Protein AF-A0A6U5M584-F1 (afdb_monomer)

Radius of gyration: 20.9 Å; Cα contacts (8 Å, |Δi|>4): 178; chains: 1; bounding box: 48×38×64 Å

Structure (mmCIF, N/CA/C/O backbone):
data_AF-A0A6U5M584-F1
#
_entry.id   AF-A0A6U5M584-F1
#
loop_
_atom_site.group_PDB
_atom_site.id
_atom_site.type_symbol
_atom_site.label_atom_id
_atom_site.label_alt_id
_atom_site.label_comp_id
_atom_site.label_asym_id
_atom_site.label_entity_id
_atom_site.label_seq_id
_atom_site.pdbx_PDB_ins_code
_atom_site.Cartn_x
_atom_site.Cartn_y
_atom_site.Cartn_z
_atom_site.occupancy
_atom_site.B_iso_or_equiv
_atom_site.auth_seq_id
_atom_site.auth_comp_id
_atom_site.auth_asym_id
_atom_site.auth_atom_id
_atom_site.pdbx_PDB_model_num
ATOM 1 N N . VAL A 1 1 ? -3.278 -8.862 30.020 1.00 46.59 1 VAL A N 1
ATOM 2 C CA . VAL A 1 1 ? -3.774 -7.952 28.966 1.00 46.59 1 VAL A CA 1
ATOM 3 C C . VAL A 1 1 ? -4.727 -6.974 29.620 1.00 46.59 1 VAL A C 1
ATOM 5 O O . VAL A 1 1 ? -5.790 -7.384 30.074 1.00 46.59 1 VAL A O 1
ATOM 8 N N . THR A 1 2 ? -4.308 -5.726 29.790 1.00 45.25 2 THR A N 1
ATOM 9 C CA . THR A 1 2 ? -5.184 -4.636 30.231 1.00 45.25 2 THR A CA 1
ATOM 10 C C . THR A 1 2 ? -6.261 -4.488 29.163 1.00 45.25 2 THR A C 1
ATOM 12 O O . THR A 1 2 ? -5.933 -4.236 28.007 1.00 45.25 2 THR A O 1
ATOM 15 N N . LYS A 1 3 ? -7.532 -4.736 29.497 1.00 58.00 3 LYS A N 1
ATOM 16 C CA . LYS A 1 3 ? -8.622 -4.461 28.556 1.00 58.00 3 LYS A CA 1
ATOM 17 C C . LYS A 1 3 ? -8.648 -2.953 28.346 1.00 58.00 3 LYS A C 1
ATOM 19 O O . LYS A 1 3 ? -8.857 -2.223 29.313 1.00 58.00 3 LYS A O 1
ATOM 24 N N . GLN A 1 4 ? -8.390 -2.510 27.119 1.00 73.69 4 GLN A N 1
ATOM 25 C CA . GLN A 1 4 ? -8.590 -1.120 26.738 1.00 73.69 4 GLN A CA 1
ATOM 26 C C . GLN A 1 4 ? -10.035 -0.749 27.086 1.00 73.69 4 GLN A C 1
ATOM 28 O O . GLN A 1 4 ? -10.972 -1.449 26.696 1.00 73.69 4 GLN A O 1
ATOM 33 N N . GLN A 1 5 ? -10.203 0.280 27.912 1.00 80.62 5 GLN A N 1
ATOM 34 C CA . GLN A 1 5 ? -11.523 0.815 28.210 1.00 80.62 5 GLN A CA 1
ATOM 35 C C . GLN A 1 5 ? -11.864 1.800 27.104 1.00 80.62 5 GLN A C 1
ATOM 37 O O . GLN A 1 5 ? -11.118 2.746 26.893 1.00 80.62 5 GLN A O 1
ATOM 42 N N . VAL A 1 6 ? -12.954 1.526 26.392 1.00 84.25 6 VAL A N 1
ATOM 43 C CA . VAL A 1 6 ? -13.472 2.414 25.351 1.00 84.25 6 VAL A CA 1
ATOM 44 C C . VAL A 1 6 ? -14.336 3.466 26.032 1.00 84.25 6 VAL A C 1
ATOM 46 O O . VAL A 1 6 ? -15.315 3.129 26.708 1.00 84.25 6 VAL A O 1
ATOM 49 N N . GLU A 1 7 ? -13.967 4.730 25.884 1.00 93.25 7 GLU A N 1
ATOM 50 C CA . GLU A 1 7 ? -14.729 5.847 26.424 1.00 93.25 7 GLU A CA 1
ATOM 51 C C . GLU A 1 7 ? -16.071 6.010 25.685 1.00 93.25 7 GLU A C 1
ATOM 53 O O . GLU A 1 7 ? -16.204 5.631 24.518 1.00 93.25 7 GLU A O 1
ATOM 58 N N . PRO A 1 8 ? -17.101 6.613 26.309 1.00 93.25 8 PRO A N 1
ATOM 59 C CA . PRO A 1 8 ? -18.396 6.805 25.655 1.00 93.25 8 PRO A CA 1
ATOM 60 C C . PRO A 1 8 ? -18.320 7.598 24.344 1.00 93.25 8 PRO A C 1
ATOM 62 O O . PRO A 1 8 ? -19.123 7.367 23.444 1.00 93.25 8 PRO A O 1
ATOM 65 N N . GLN A 1 9 ? -17.373 8.535 24.236 1.00 92.88 9 GLN A N 1
ATOM 66 C CA . GLN A 1 9 ? -17.155 9.313 23.014 1.00 92.88 9 GLN A CA 1
ATOM 67 C C . GLN A 1 9 ? -16.539 8.457 21.902 1.00 92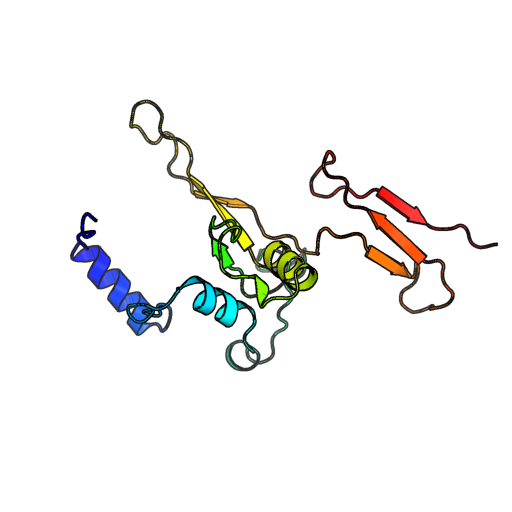.88 9 GLN A C 1
ATOM 69 O O . GLN A 1 9 ? -17.019 8.498 20.774 1.00 92.88 9 GLN A O 1
ATOM 74 N N . GLU A 1 10 ? -15.542 7.631 22.231 1.00 92.12 10 GLU A N 1
ATOM 75 C CA . GLU A 1 10 ? -14.935 6.680 21.292 1.00 92.12 10 GLU A CA 1
ATOM 76 C C . GLU A 1 10 ? -15.967 5.668 20.794 1.00 92.12 10 GLU A C 1
ATOM 78 O O . GLU A 1 10 ? -16.020 5.372 19.605 1.00 92.12 10 GLU A O 1
ATOM 83 N N . ARG A 1 11 ? -16.845 5.187 21.684 1.00 91.81 11 ARG A N 1
ATOM 84 C CA . ARG A 1 11 ? -17.928 4.275 21.308 1.00 91.81 11 ARG A CA 1
ATOM 85 C C . ARG A 1 11 ? -18.877 4.898 20.286 1.00 91.81 11 ARG A C 1
ATOM 87 O O . ARG A 1 11 ? -19.159 4.255 19.285 1.00 91.81 11 ARG A O 1
ATOM 94 N N . ARG A 1 12 ? -19.317 6.141 20.509 1.00 94.75 12 ARG A N 1
ATOM 95 C CA . ARG A 1 12 ? -20.167 6.861 19.543 1.00 94.75 12 ARG A CA 1
ATOM 96 C C . ARG A 1 12 ? -19.476 7.019 18.195 1.00 94.75 12 ARG A C 1
ATOM 98 O O . ARG A 1 12 ? -20.097 6.815 17.165 1.00 94.75 12 ARG A O 1
ATOM 105 N N . PHE A 1 13 ? -18.185 7.342 18.200 1.00 94.75 13 PHE A N 1
ATOM 106 C CA . PHE A 1 13 ? -17.416 7.460 16.965 1.00 94.75 13 PHE A CA 1
ATOM 107 C C . PHE A 1 13 ? -17.307 6.122 16.212 1.00 94.75 13 PHE A C 1
ATOM 109 O O . PHE A 1 13 ? -17.442 6.097 14.994 1.00 94.75 13 PHE A O 1
ATOM 116 N N . LEU A 1 14 ? -17.110 5.004 16.919 1.00 93.06 14 LEU A N 1
ATOM 117 C CA . LEU A 1 14 ? -17.111 3.670 16.306 1.00 93.06 14 LEU A CA 1
ATOM 118 C C . LEU A 1 14 ? -18.483 3.302 15.724 1.00 93.06 14 LEU A C 1
ATOM 120 O O . LEU A 1 14 ? -18.534 2.781 14.614 1.00 93.06 14 LEU A O 1
ATOM 124 N N . GLU A 1 15 ? -19.569 3.608 16.440 1.00 94.31 15 GLU A N 1
ATOM 125 C CA . GLU A 1 15 ? -20.948 3.422 15.962 1.00 94.31 15 GLU A CA 1
ATOM 126 C C . GLU A 1 15 ? -21.197 4.242 14.683 1.00 94.31 15 GLU A C 1
ATOM 128 O O . GLU A 1 15 ? -21.700 3.709 13.701 1.00 94.31 15 GLU A O 1
ATOM 133 N N . GLU A 1 16 ? -20.743 5.499 14.628 1.00 96.06 16 GLU A N 1
ATOM 134 C CA . GLU A 1 16 ? -20.840 6.332 13.420 1.00 96.06 16 GLU A CA 1
ATOM 135 C C . GLU A 1 16 ? -20.052 5.767 12.226 1.00 96.06 16 GLU A C 1
ATOM 137 O O . GLU A 1 16 ? -20.475 5.920 11.079 1.00 96.06 16 GLU A O 1
ATOM 142 N N . LEU A 1 17 ? -18.888 5.151 12.462 1.00 96.06 17 LEU A N 1
ATOM 143 C CA . LEU A 1 17 ? -18.115 4.511 11.396 1.00 96.06 17 LEU A CA 1
ATOM 144 C C . LEU A 1 17 ? -18.784 3.225 10.904 1.00 96.06 17 LEU A C 1
ATOM 146 O O . LEU A 1 17 ? -18.767 2.962 9.703 1.00 96.06 17 LEU A O 1
ATOM 150 N N . GLU A 1 18 ? -19.369 2.442 11.809 1.00 95.00 18 GLU A N 1
ATOM 151 C CA . GLU A 1 18 ? -20.139 1.244 11.468 1.00 95.00 18 GLU A CA 1
ATOM 152 C C . GLU A 1 18 ? -21.384 1.607 10.647 1.00 95.00 18 GLU A C 1
ATOM 154 O O . GLU A 1 18 ? -21.589 1.040 9.579 1.00 95.00 18 GLU A O 1
ATOM 159 N N . GLU A 1 19 ? -22.150 2.622 11.060 1.00 96.00 19 GLU A N 1
ATOM 160 C CA . GLU A 1 19 ? -23.334 3.108 10.332 1.00 96.00 19 GLU A CA 1
ATOM 161 C C . GLU A 1 19 ? -23.024 3.610 8.911 1.00 96.00 19 GLU A C 1
ATOM 163 O O . GLU A 1 19 ? -23.906 3.640 8.053 1.00 96.00 19 GLU A O 1
ATOM 168 N N . ARG A 1 20 ? -21.779 4.029 8.657 1.00 96.00 20 ARG A N 1
ATOM 169 C CA . ARG A 1 20 ? -21.310 4.515 7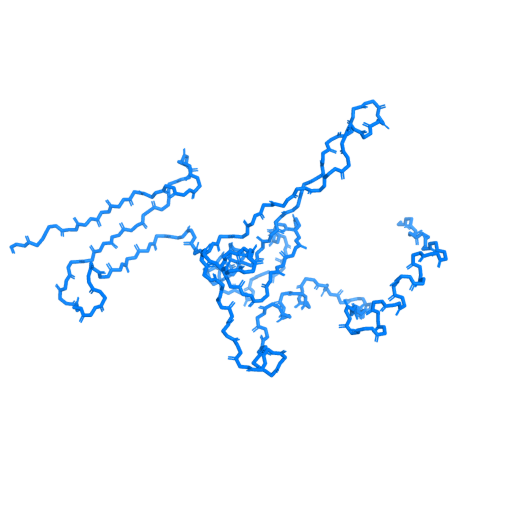.349 1.00 96.00 20 ARG A CA 1
ATOM 170 C C . ARG A 1 20 ? -20.620 3.440 6.509 1.00 96.00 20 ARG A C 1
ATOM 172 O O . ARG A 1 20 ? -20.029 3.789 5.488 1.00 96.00 20 ARG A O 1
ATOM 179 N N . ASP A 1 21 ? -20.640 2.179 6.941 1.00 92.81 21 ASP A N 1
ATOM 180 C CA . ASP A 1 21 ? -19.910 1.070 6.314 1.00 92.81 21 ASP A CA 1
ATOM 181 C C . ASP A 1 21 ? -18.391 1.339 6.189 1.00 92.81 21 ASP A C 1
ATOM 183 O O . ASP A 1 21 ? -17.725 0.917 5.243 1.00 92.81 21 ASP A O 1
ATOM 187 N N . MET A 1 22 ? -17.819 2.067 7.157 1.00 93.75 22 MET A N 1
ATOM 188 C CA . MET A 1 22 ? -16.391 2.417 7.219 1.00 93.75 22 MET A CA 1
ATOM 189 C C . MET A 1 22 ? -15.609 1.601 8.258 1.00 93.75 22 MET A C 1
ATOM 191 O O . MET A 1 22 ? -14.395 1.774 8.389 1.00 93.75 22 MET A O 1
ATOM 195 N N . LEU A 1 23 ? -16.285 0.726 9.005 1.00 94.56 23 LEU A N 1
ATOM 196 C CA . LEU A 1 23 ? -15.697 -0.120 10.038 1.00 94.56 23 LEU A CA 1
ATOM 197 C C . LEU A 1 23 ? -16.159 -1.566 9.861 1.00 94.56 23 LEU A C 1
ATOM 199 O O . LEU A 1 23 ? -17.337 -1.833 9.653 1.00 94.56 23 LEU A O 1
ATOM 203 N N . PHE A 1 24 ? -15.223 -2.504 9.991 1.00 93.69 24 PHE A N 1
ATOM 204 C CA . PHE A 1 24 ? -15.517 -3.932 10.007 1.00 93.69 24 PHE A CA 1
ATOM 205 C C . PHE A 1 24 ? -14.960 -4.566 11.282 1.00 93.69 24 PHE A C 1
ATOM 207 O O . PHE A 1 24 ? -13.766 -4.458 11.570 1.00 93.69 24 PHE A O 1
ATOM 214 N N . PHE A 1 25 ? -15.814 -5.259 12.034 1.00 92.50 25 PHE A N 1
ATOM 215 C CA . PHE A 1 25 ? -15.408 -5.979 13.238 1.00 92.50 25 PHE A CA 1
ATOM 216 C C . PH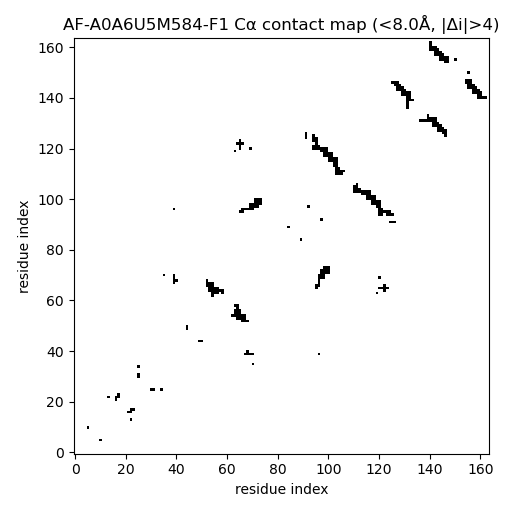E A 1 25 ? -14.908 -7.380 12.889 1.00 92.50 25 PHE A C 1
ATOM 218 O O . PHE A 1 25 ? -15.688 -8.279 12.575 1.00 92.50 25 PHE A O 1
ATOM 225 N N . VAL A 1 26 ? -13.593 -7.580 12.987 1.00 93.44 26 VAL A N 1
ATOM 226 C CA . VAL A 1 26 ? -12.980 -8.899 12.794 1.00 93.44 26 VAL A CA 1
ATOM 227 C C . VAL A 1 26 ? -13.469 -9.862 13.890 1.00 93.44 26 VAL A C 1
ATOM 229 O O . VAL A 1 26 ? -13.325 -9.556 15.080 1.00 93.44 26 VAL A O 1
ATOM 232 N N . PRO A 1 27 ? -14.039 -11.031 13.531 1.00 94.06 27 PRO A N 1
ATOM 233 C CA . PRO A 1 27 ? -14.508 -12.003 14.510 1.00 94.06 27 PRO A CA 1
ATOM 234 C C . PRO A 1 27 ? -13.398 -12.473 15.453 1.00 94.06 27 PRO A C 1
ATOM 236 O O . PRO A 1 27 ? -12.240 -12.635 15.065 1.00 94.06 27 PRO A O 1
ATOM 239 N N . SER A 1 28 ? -13.768 -12.756 16.703 1.00 91.31 28 SER A N 1
ATOM 240 C CA . SER A 1 28 ? -12.811 -13.210 17.714 1.00 91.31 28 SER A CA 1
ATOM 241 C C . SER A 1 28 ? -12.081 -14.486 17.278 1.00 91.31 28 SER A C 1
ATOM 243 O O . SER A 1 28 ? -12.696 -15.426 16.776 1.00 91.31 28 SER A O 1
ATOM 245 N N . GLY A 1 29 ? -10.762 -14.517 17.485 1.00 88.88 29 GLY A N 1
ATOM 246 C CA . GLY A 1 29 ? -9.902 -15.647 17.121 1.00 88.88 29 GLY A CA 1
ATOM 247 C C . GLY A 1 29 ? -9.440 -15.656 15.662 1.00 88.88 29 GLY A C 1
ATOM 248 O O . GLY A 1 29 ? -8.638 -16.514 15.299 1.00 88.88 29 GLY A O 1
ATOM 249 N N . CYS A 1 30 ? -9.902 -14.712 14.837 1.00 89.31 30 CYS A N 1
ATOM 250 C CA . CYS A 1 30 ? -9.357 -14.497 13.502 1.00 89.31 30 CYS A CA 1
ATOM 251 C C . CYS A 1 30 ? -8.124 -13.587 13.542 1.00 89.31 30 CYS A C 1
ATOM 253 O O . CYS A 1 30 ? -7.971 -12.775 14.454 1.00 89.31 30 CYS A O 1
ATOM 255 N N . LEU A 1 31 ? -7.267 -13.725 12.531 1.00 88.38 31 LEU A N 1
ATOM 256 C CA . LEU A 1 31 ? -6.161 -12.805 12.287 1.00 88.38 31 LEU A CA 1
ATOM 257 C C . LEU A 1 31 ? -6.674 -11.677 11.387 1.00 88.38 31 LEU A C 1
ATOM 259 O O . LEU A 1 31 ? -7.268 -11.946 10.342 1.00 88.38 31 LEU A O 1
ATOM 263 N N . ASP A 1 32 ? -6.531 -10.439 11.841 1.00 90.25 32 ASP A N 1
ATOM 264 C CA . ASP A 1 32 ? -7.001 -9.229 11.166 1.00 90.25 32 ASP A CA 1
ATOM 265 C C . ASP A 1 32 ? -6.175 -8.897 9.916 1.00 90.25 32 ASP A C 1
ATOM 267 O O . ASP A 1 32 ? -6.748 -8.433 8.929 1.00 90.25 32 ASP A O 1
ATOM 271 N N . ASP A 1 33 ? -4.878 -9.217 9.929 1.00 88.00 33 ASP A N 1
ATOM 272 C CA . ASP A 1 33 ? -3.953 -9.195 8.786 1.00 88.00 33 ASP A CA 1
ATOM 273 C C . ASP A 1 33 ? -4.571 -9.697 7.477 1.00 88.00 33 ASP A C 1
ATOM 275 O O . ASP A 1 33 ? -4.604 -8.982 6.474 1.00 88.00 33 ASP A O 1
ATOM 279 N N . HIS A 1 34 ? -5.170 -10.882 7.493 1.00 88.81 34 HIS A N 1
ATOM 280 C CA . HIS A 1 34 ? -5.802 -11.479 6.328 1.00 88.81 34 HIS A CA 1
ATOM 281 C C . HIS A 1 34 ? -6.976 -10.652 5.796 1.00 88.81 34 HIS A C 1
ATOM 283 O O . HIS A 1 34 ? -7.193 -10.629 4.585 1.00 88.81 34 HIS A O 1
ATOM 289 N N . TYR A 1 35 ? -7.728 -9.967 6.661 1.00 92.44 35 TYR A N 1
ATOM 290 C CA . TYR A 1 35 ? -8.905 -9.197 6.252 1.00 92.44 35 TYR A CA 1
ATOM 291 C C . TYR A 1 35 ? -8.499 -7.929 5.521 1.00 92.44 35 TYR A C 1
ATOM 293 O O . TYR A 1 35 ? -8.984 -7.688 4.416 1.00 92.44 35 TYR A O 1
ATOM 301 N N . TRP A 1 36 ? -7.596 -7.130 6.094 1.00 92.19 36 TRP A N 1
ATOM 302 C CA . TRP A 1 36 ? -7.173 -5.897 5.432 1.00 92.19 36 TRP A CA 1
ATOM 303 C C . TRP A 1 36 ? -6.283 -6.181 4.218 1.00 92.19 36 TRP A C 1
ATOM 305 O O . TRP A 1 36 ? -6.392 -5.482 3.208 1.00 92.19 36 TRP A O 1
ATOM 315 N N . MET A 1 37 ? -5.503 -7.268 4.231 1.00 91.12 37 MET A N 1
ATOM 316 C CA . MET A 1 37 ? -4.839 -7.762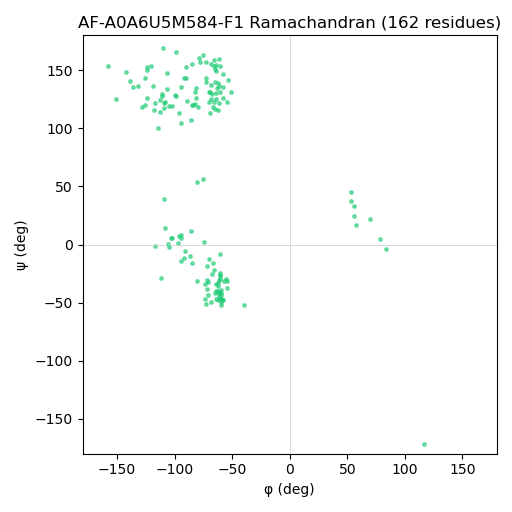 3.023 1.00 91.12 37 MET A CA 1
ATOM 317 C C . MET A 1 37 ? -5.839 -8.123 1.927 1.00 91.12 37 MET A C 1
ATOM 319 O O . MET A 1 37 ? -5.716 -7.630 0.807 1.00 91.12 37 MET A O 1
ATOM 323 N N . PHE A 1 38 ? -6.840 -8.949 2.235 1.00 91.19 38 PHE A N 1
ATOM 324 C CA . PHE A 1 38 ? -7.852 -9.361 1.265 1.00 91.19 38 PHE A CA 1
ATOM 325 C C . PHE A 1 38 ? -8.647 -8.167 0.730 1.00 91.19 38 PHE A C 1
ATOM 327 O O . PHE A 1 38 ? -8.798 -8.026 -0.483 1.00 91.19 38 PHE A O 1
ATOM 334 N N . ALA A 1 39 ? -9.077 -7.260 1.609 1.00 92.12 39 ALA A N 1
ATOM 335 C CA . ALA A 1 39 ? -9.757 -6.030 1.220 1.00 92.12 39 ALA A CA 1
ATOM 336 C C . ALA A 1 39 ? -8.924 -5.226 0.209 1.00 92.12 39 ALA A C 1
ATOM 338 O O . ALA A 1 39 ? -9.476 -4.704 -0.758 1.00 92.12 39 ALA A O 1
ATOM 339 N N . SER A 1 40 ? -7.595 -5.205 0.365 1.00 91.19 40 SER A N 1
ATOM 340 C CA . SER A 1 40 ? -6.712 -4.456 -0.533 1.00 91.19 40 SER A CA 1
ATOM 341 C C . SER A 1 40 ? -6.537 -5.023 -1.938 1.00 91.19 40 SER A C 1
ATOM 343 O O . SER A 1 40 ? -6.101 -4.300 -2.826 1.00 91.19 40 SER A O 1
ATOM 345 N N . ILE A 1 41 ? -6.866 -6.295 -2.151 1.00 89.62 41 ILE A N 1
ATOM 346 C CA . ILE A 1 41 ? -6.730 -6.962 -3.456 1.00 89.62 41 ILE A CA 1
ATOM 347 C C . ILE A 1 41 ? -8.071 -7.423 -4.032 1.00 89.62 41 ILE A C 1
ATOM 349 O O . ILE A 1 41 ? -8.111 -8.016 -5.108 1.00 89.62 41 ILE A O 1
ATOM 353 N N . SER A 1 42 ? -9.159 -7.193 -3.298 1.00 89.94 42 SER A N 1
ATOM 354 C CA . SER A 1 42 ? -10.517 -7.511 -3.727 1.00 89.94 42 SER A CA 1
ATOM 355 C C . SER A 1 42 ? -10.931 -6.685 -4.948 1.00 89.94 42 SER A C 1
ATOM 357 O O . SER A 1 42 ? -10.408 -5.595 -5.186 1.00 89.94 42 SER A O 1
ATOM 359 N N . ASP A 1 43 ? -11.875 -7.207 -5.732 1.00 85.00 43 ASP A N 1
ATOM 360 C CA . ASP A 1 43 ? -12.434 -6.473 -6.864 1.00 85.00 43 ASP A CA 1
ATOM 361 C C . ASP A 1 43 ? -13.239 -5.266 -6.362 1.00 85.00 43 ASP A C 1
ATOM 363 O O . ASP A 1 43 ? -14.218 -5.402 -5.631 1.00 85.00 43 ASP A O 1
ATOM 367 N N . GLN A 1 44 ? -12.794 -4.076 -6.754 1.00 85.69 44 GLN A N 1
ATOM 368 C CA . GLN A 1 44 ? -13.395 -2.794 -6.388 1.00 85.69 44 GLN A CA 1
ATOM 369 C C . GLN A 1 44 ? -14.109 -2.143 -7.585 1.00 85.69 44 GLN A C 1
ATOM 371 O O . GLN A 1 44 ? -14.404 -0.950 -7.559 1.00 85.69 44 GLN A O 1
ATOM 376 N N . THR A 1 45 ? -14.363 -2.886 -8.666 1.00 86.25 45 THR A N 1
ATOM 377 C CA . THR A 1 45 ? -14.950 -2.336 -9.897 1.00 86.25 45 THR A CA 1
ATOM 378 C C . THR A 1 45 ? -16.316 -1.703 -9.638 1.00 86.25 45 THR A C 1
ATOM 380 O O . THR A 1 45 ? -16.556 -0.572 -10.063 1.00 86.25 45 THR A O 1
ATOM 383 N N . GLU A 1 46 ? -17.195 -2.390 -8.902 1.00 85.75 46 GLU A N 1
ATOM 384 C CA . GLU A 1 46 ? -18.539 -1.889 -8.590 1.00 85.75 46 GLU A CA 1
ATOM 385 C C . GLU A 1 46 ? -18.500 -0.680 -7.648 1.00 85.75 46 GLU A C 1
ATOM 387 O O . GLU A 1 46 ? -19.080 0.361 -7.961 1.00 85.75 46 GLU A O 1
ATOM 392 N N . SER A 1 47 ? -17.754 -0.775 -6.538 1.00 83.69 47 SER A N 1
ATOM 393 C CA . SER A 1 47 ? -17.634 0.304 -5.542 1.00 83.69 47 SER A CA 1
ATOM 394 C C . SER A 1 47 ? -17.054 1.588 -6.141 1.00 83.69 47 SER A C 1
ATOM 396 O O . SER A 1 47 ? -17.344 2.692 -5.679 1.00 83.69 47 SER A O 1
ATOM 398 N N . ARG A 1 48 ? -16.260 1.453 -7.208 1.00 83.25 48 ARG A N 1
ATOM 399 C CA . ARG A 1 48 ? -15.623 2.561 -7.921 1.00 83.25 48 ARG A CA 1
ATOM 400 C C . ARG A 1 48 ? -16.305 2.950 -9.224 1.00 83.25 48 ARG A C 1
ATOM 402 O O . ARG A 1 48 ? -15.762 3.795 -9.934 1.00 83.25 48 ARG A O 1
ATOM 409 N N . GLN A 1 49 ? -17.451 2.353 -9.551 1.00 88.06 49 GLN A N 1
ATOM 410 C CA . GLN A 1 49 ? -18.191 2.636 -10.785 1.00 88.06 49 GLN A CA 1
ATOM 411 C C . GLN A 1 49 ? -17.304 2.502 -12.043 1.00 88.06 49 GLN A C 1
ATOM 413 O O . GLN A 1 49 ? -17.383 3.303 -12.971 1.00 88.06 49 GLN A O 1
ATOM 418 N N . GLY A 1 50 ? -16.402 1.514 -12.048 1.00 87.12 50 GLY A N 1
ATOM 419 C CA . GLY A 1 50 ? -15.459 1.257 -13.142 1.00 87.12 50 GLY A CA 1
ATOM 420 C C . GLY A 1 50 ? -14.235 2.180 -13.204 1.00 87.12 50 GLY A C 1
ATOM 421 O O . GLY A 1 50 ? -13.447 2.072 -14.143 1.00 87.12 50 GLY A O 1
ATOM 422 N N . ALA A 1 51 ? -14.031 3.085 -12.241 1.00 85.50 51 ALA A N 1
ATOM 423 C CA . ALA A 1 51 ? -12.857 3.956 -12.232 1.00 85.50 51 ALA A CA 1
ATOM 424 C C . ALA A 1 51 ? -11.552 3.173 -11.974 1.00 85.50 51 ALA A C 1
ATOM 426 O O . ALA A 1 51 ? -11.485 2.347 -11.061 1.00 85.50 51 ALA A O 1
ATOM 427 N N . SER A 1 52 ? -10.490 3.504 -12.722 1.00 87.56 52 SER A N 1
ATOM 428 C CA . SER A 1 52 ? -9.174 2.846 -12.631 1.00 87.56 52 SER A CA 1
ATOM 429 C C . SER A 1 52 ? -8.604 2.826 -11.210 1.00 87.56 52 SER A C 1
ATOM 431 O O . SER A 1 52 ? -8.697 3.817 -10.476 1.00 87.56 52 SER A O 1
ATOM 433 N N . LEU A 1 53 ? -7.960 1.716 -10.830 1.00 87.88 53 LEU A N 1
ATOM 434 C CA . LEU A 1 53 ? -7.256 1.608 -9.552 1.00 87.88 53 LEU A CA 1
ATOM 435 C C . LEU A 1 53 ? -6.027 2.506 -9.453 1.00 87.88 53 LEU A C 1
ATOM 437 O O . LEU A 1 53 ? -5.669 2.915 -8.348 1.00 87.88 53 LEU A O 1
ATOM 441 N N . GLU A 1 54 ? -5.442 2.857 -10.588 1.00 89.12 54 GLU A N 1
ATOM 442 C CA . GLU A 1 54 ? -4.230 3.655 -10.655 1.00 89.12 54 GLU A CA 1
ATOM 443 C C . GLU A 1 54 ? -4.524 5.146 -10.509 1.00 89.12 54 GLU A C 1
ATOM 445 O O . GLU A 1 54 ? -5.437 5.700 -11.126 1.00 89.12 54 GLU A O 1
ATOM 450 N N . VAL A 1 55 ? -3.718 5.804 -9.682 1.00 89.94 55 VAL A N 1
ATOM 451 C CA . VAL A 1 55 ? -3.695 7.256 -9.532 1.00 89.94 55 VAL A CA 1
ATOM 452 C C . VAL A 1 55 ? -2.410 7.789 -10.167 1.00 89.94 55 VAL A C 1
ATOM 454 O O . VAL A 1 55 ? -1.322 7.359 -9.765 1.00 89.94 55 VAL A O 1
ATOM 457 N N . PRO A 1 56 ? -2.499 8.707 -11.145 1.00 89.94 56 PRO A N 1
ATOM 458 C CA . PRO A 1 56 ? -1.322 9.254 -11.808 1.00 89.94 56 PRO A CA 1
ATOM 459 C C . PRO A 1 56 ? -0.554 10.233 -10.895 1.00 89.94 56 PRO A C 1
ATOM 461 O O . PRO A 1 56 ? -1.152 10.834 -10.004 1.00 89.94 56 PRO A O 1
ATOM 464 N N . PRO A 1 57 ? 0.752 10.471 -11.138 1.00 86.75 57 PRO A N 1
ATOM 465 C CA . PRO A 1 57 ? 1.566 11.430 -10.372 1.00 86.75 57 PRO A CA 1
ATOM 466 C C . PRO A 1 57 ? 1.022 12.860 -10.316 1.00 86.75 57 PRO A C 1
ATOM 468 O O . PRO A 1 57 ? 1.232 13.550 -9.325 1.00 86.75 57 PRO A O 1
ATOM 471 N N . ASN A 1 58 ? 0.302 13.289 -11.353 1.00 88.38 58 ASN A N 1
ATOM 472 C CA . ASN A 1 58 ? -0.255 14.638 -11.470 1.00 88.38 58 ASN A CA 1
ATOM 473 C C . ASN A 1 58 ? -1.783 14.634 -11.311 1.00 88.38 58 ASN A C 1
ATOM 475 O O . ASN A 1 58 ? -2.486 15.309 -12.064 1.00 88.38 58 ASN A O 1
ATOM 479 N N . ASP A 1 59 ? -2.311 13.825 -10.388 1.00 89.25 59 ASP A N 1
ATOM 480 C CA . ASP A 1 59 ? -3.750 13.773 -10.129 1.00 89.25 59 ASP A CA 1
ATOM 481 C C . ASP A 1 59 ? -4.283 15.166 -9.725 1.00 89.25 59 ASP A C 1
ATOM 483 O O . ASP A 1 59 ? -3.774 15.773 -8.777 1.00 89.25 59 ASP A O 1
ATOM 487 N N . PRO A 1 60 ? -5.319 15.690 -10.408 1.00 89.19 60 PRO A N 1
ATOM 488 C CA . PRO A 1 60 ?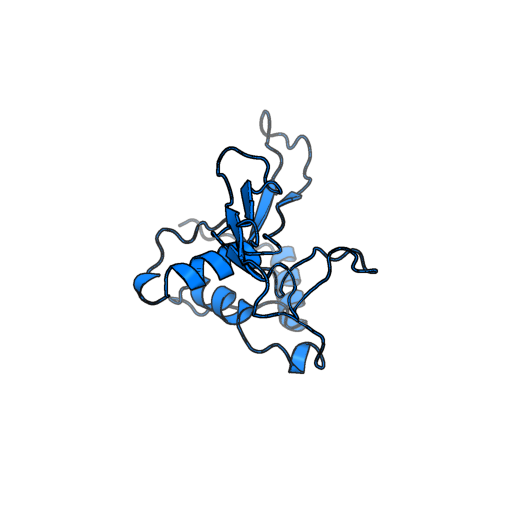 -5.811 17.050 -10.185 1.00 89.19 60 PRO A CA 1
ATOM 489 C C . PRO A 1 60 ? -6.450 17.248 -8.805 1.00 89.19 60 PRO A C 1
ATOM 491 O O . PRO A 1 60 ? -6.621 18.385 -8.373 1.00 89.19 60 PRO A O 1
ATOM 494 N N . ASN A 1 61 ? -6.786 16.164 -8.099 1.00 89.88 61 ASN A N 1
ATOM 495 C CA . ASN A 1 61 ? -7.359 16.211 -6.756 1.00 89.88 61 ASN A CA 1
ATOM 496 C C . ASN A 1 61 ? -6.285 16.073 -5.663 1.00 89.88 61 ASN A C 1
ATOM 498 O O . ASN A 1 61 ? -6.625 15.906 -4.493 1.00 89.88 61 ASN A O 1
ATOM 502 N N . GLY A 1 62 ? -4.995 16.101 -6.027 1.00 87.94 62 GLY A N 1
ATOM 503 C CA . GLY A 1 62 ? -3.880 16.021 -5.080 1.00 87.94 62 GLY A CA 1
ATOM 504 C C . GLY A 1 62 ? -3.721 14.649 -4.421 1.00 87.94 62 GLY A C 1
ATOM 505 O O . GLY A 1 62 ? -3.144 14.542 -3.338 1.00 87.94 62 GLY A O 1
ATOM 506 N N . ARG A 1 63 ? -4.253 13.585 -5.034 1.00 88.75 63 ARG A N 1
ATOM 507 C CA . ARG A 1 63 ? -4.129 12.219 -4.509 1.00 88.75 63 ARG A CA 1
ATOM 508 C C . ARG A 1 63 ? -2.701 11.701 -4.704 1.00 88.75 63 ARG A C 1
ATOM 510 O O . ARG A 1 63 ? -2.097 11.933 -5.744 1.00 88.75 63 ARG A O 1
ATOM 517 N N . TRP A 1 64 ? -2.185 10.926 -3.744 1.00 89.00 64 TRP A N 1
ATOM 518 C CA . TRP A 1 64 ? -0.879 10.274 -3.908 1.00 89.00 64 TRP A CA 1
ATOM 519 C C . TRP A 1 64 ? -0.876 9.299 -5.093 1.00 89.00 64 TRP A C 1
ATOM 521 O O . TRP A 1 64 ? -1.831 8.529 -5.229 1.00 89.00 64 TRP A O 1
ATOM 531 N N . PRO A 1 65 ? 0.171 9.277 -5.931 1.00 90.25 65 PRO A N 1
ATOM 532 C CA . PRO A 1 65 ? 0.254 8.322 -7.027 1.00 90.25 65 PRO A CA 1
ATOM 533 C C . PRO A 1 65 ? 0.266 6.872 -6.546 1.00 90.25 65 PRO A C 1
ATOM 535 O O . PRO A 1 65 ? 0.612 6.583 -5.403 1.00 90.25 65 PRO A O 1
ATOM 538 N N . GLY A 1 66 ? -0.082 5.958 -7.447 1.00 88.00 66 GLY A N 1
ATOM 539 C CA . GLY A 1 66 ? 0.007 4.518 -7.217 1.00 88.00 66 GLY A CA 1
ATOM 540 C C . GLY A 1 66 ? -1.342 3.810 -7.239 1.00 88.00 66 GLY A C 1
ATOM 541 O O . GLY A 1 66 ? -2.372 4.381 -7.602 1.00 88.00 66 GLY A O 1
ATOM 542 N N . THR A 1 67 ? -1.323 2.534 -6.865 1.00 87.50 67 THR A N 1
ATOM 543 C CA . THR A 1 67 ? -2.504 1.662 -6.907 1.00 87.50 67 THR A CA 1
ATOM 544 C C . THR A 1 67 ? -3.424 1.935 -5.714 1.00 87.50 67 THR A C 1
ATOM 546 O O . THR A 1 67 ? -3.041 2.564 -4.722 1.00 87.50 67 THR A O 1
ATOM 549 N N . ARG A 1 68 ? -4.686 1.529 -5.831 1.00 89.19 68 ARG A N 1
ATOM 550 C CA . ARG A 1 68 ? -5.685 1.610 -4.768 1.00 89.19 68 ARG A CA 1
ATOM 551 C C . ARG A 1 68 ? -6.281 0.236 -4.485 1.00 89.19 68 ARG A C 1
ATOM 553 O O . ARG A 1 68 ? -6.414 -0.537 -5.429 1.00 89.19 68 ARG A O 1
ATOM 560 N N . PRO A 1 69 ? -6.749 0.004 -3.247 1.00 90.88 69 PRO A N 1
ATOM 561 C CA . PRO A 1 69 ? -6.715 0.915 -2.091 1.00 90.88 69 PRO A CA 1
ATOM 562 C C . PRO A 1 69 ? -5.322 1.029 -1.445 1.00 90.88 69 PRO A C 1
ATOM 564 O O . PRO A 1 69 ? -4.444 0.213 -1.690 1.00 90.88 69 PRO A O 1
ATOM 567 N N . MET A 1 70 ? -5.115 2.067 -0.632 1.00 91.56 70 MET A N 1
ATOM 568 C CA . MET A 1 70 ? -3.908 2.195 0.196 1.00 91.56 70 MET A CA 1
ATOM 569 C C . MET A 1 70 ? -4.156 1.541 1.553 1.00 91.56 70 MET A C 1
ATOM 571 O O . MET A 1 70 ? -5.251 1.667 2.103 1.00 91.56 70 MET A O 1
ATOM 575 N N . LEU A 1 71 ? -3.137 0.895 2.104 1.00 94.38 71 LEU A N 1
ATOM 576 C CA . LEU A 1 71 ? -3.163 0.285 3.425 1.00 94.38 71 LEU A CA 1
ATOM 577 C C . LEU A 1 71 ? -2.290 1.084 4.372 1.00 94.38 71 LEU A C 1
ATOM 579 O O . LEU A 1 71 ? -1.088 1.181 4.167 1.00 94.38 71 LEU A O 1
ATOM 583 N N . VAL A 1 72 ? -2.888 1.649 5.415 1.00 94.94 72 VAL A N 1
ATOM 584 C CA . VAL A 1 72 ? -2.154 2.422 6.417 1.00 94.94 72 VAL A CA 1
ATOM 585 C C . VAL A 1 72 ? -1.796 1.505 7.581 1.00 94.94 72 VAL A C 1
ATOM 587 O O . VAL A 1 72 ? -2.662 1.155 8.377 1.00 94.94 72 VAL A O 1
ATOM 590 N N . SER A 1 73 ? -0.533 1.096 7.678 1.00 93.88 73 SER A N 1
ATOM 591 C CA . SER A 1 73 ? -0.031 0.279 8.786 1.00 93.88 73 SER A CA 1
ATOM 592 C C . SER A 1 73 ? 1.486 0.415 8.922 1.00 93.88 73 SER A C 1
ATOM 594 O O . SER A 1 73 ? 2.193 0.699 7.958 1.00 93.88 73 SER A O 1
ATOM 596 N N . A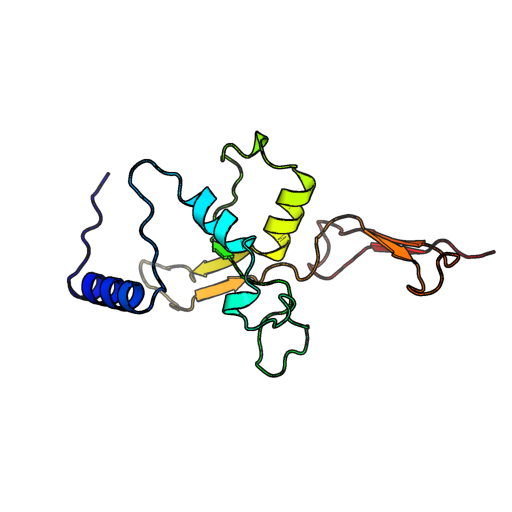SN A 1 74 ? 1.994 0.197 10.133 1.00 93.06 74 ASN A N 1
ATOM 597 C CA . ASN A 1 74 ? 3.428 0.055 10.406 1.00 93.06 74 ASN A CA 1
ATOM 598 C C . ASN A 1 74 ? 3.838 -1.406 10.620 1.00 93.06 74 ASN A C 1
ATOM 600 O O . ASN A 1 74 ? 4.988 -1.670 10.984 1.00 93.06 74 ASN A O 1
ATOM 604 N N . ASP A 1 75 ? 2.912 -2.349 10.424 1.00 89.81 75 ASP A N 1
ATOM 605 C CA . ASP A 1 75 ? 3.235 -3.764 10.499 1.00 89.81 75 ASP A CA 1
ATOM 606 C C . ASP A 1 75 ? 4.228 -4.132 9.393 1.00 89.81 75 ASP A C 1
ATOM 608 O O . ASP A 1 75 ? 4.057 -3.807 8.217 1.00 89.81 75 ASP A O 1
ATOM 612 N N . GLN A 1 76 ? 5.295 -4.813 9.790 1.00 83.12 76 GLN A N 1
ATOM 613 C CA . GLN A 1 76 ? 6.346 -5.241 8.880 1.00 83.12 76 GLN A CA 1
ATOM 614 C C . GLN A 1 76 ? 6.028 -6.587 8.227 1.00 83.12 76 GLN A C 1
ATOM 616 O O . GLN A 1 76 ? 6.758 -7.005 7.327 1.00 83.12 76 GLN A O 1
ATOM 621 N N . MET A 1 77 ? 4.980 -7.280 8.688 1.00 84.06 77 MET A N 1
ATOM 622 C CA . MET A 1 77 ? 4.461 -8.528 8.129 1.00 84.06 77 MET A CA 1
ATOM 623 C C . MET A 1 77 ? 5.520 -9.642 8.041 1.00 84.06 77 MET A C 1
ATOM 625 O O . MET A 1 77 ? 5.433 -10.538 7.200 1.00 84.06 77 MET A O 1
ATOM 629 N N . ARG A 1 78 ? 6.560 -9.574 8.890 1.00 73.50 78 ARG A N 1
ATOM 630 C CA . ARG A 1 78 ? 7.741 -10.463 8.850 1.00 73.50 78 ARG A CA 1
ATOM 631 C C . ARG A 1 78 ? 7.493 -11.818 9.502 1.00 73.50 78 ARG A C 1
ATOM 633 O O . ARG A 1 78 ? 8.056 -12.814 9.058 1.00 73.50 78 ARG A O 1
ATOM 640 N N . ASP A 1 79 ? 6.639 -11.835 10.520 1.00 66.38 79 ASP A N 1
ATOM 641 C CA . ASP A 1 79 ? 6.459 -12.989 11.409 1.00 66.38 79 ASP A CA 1
ATOM 642 C C . ASP A 1 79 ? 5.144 -13.736 11.144 1.00 66.38 79 ASP A C 1
ATOM 644 O O . ASP A 1 79 ? 4.814 -14.712 11.817 1.00 66.38 79 ASP A O 1
ATOM 648 N N . HIS A 1 80 ? 4.365 -13.269 10.168 1.00 67.62 80 HIS A N 1
ATOM 649 C CA . HIS A 1 80 ? 3.079 -13.858 9.815 1.00 67.62 80 HIS A CA 1
ATOM 650 C C . HIS A 1 80 ? 3.311 -15.120 8.978 1.00 67.62 80 HIS A C 1
ATOM 652 O O . HIS A 1 80 ? 4.369 -15.302 8.368 1.00 67.62 80 HIS A O 1
ATOM 658 N N . LYS A 1 81 ? 2.341 -16.042 8.949 1.00 63.84 81 LYS A N 1
ATOM 659 C CA . LYS A 1 81 ? 2.458 -17.339 8.255 1.00 63.84 81 LYS A CA 1
ATOM 660 C C . LYS A 1 81 ? 2.321 -17.170 6.731 1.00 63.84 81 LYS A C 1
ATOM 662 O O . LYS A 1 81 ? 1.514 -17.825 6.081 1.00 63.84 81 LYS A O 1
ATOM 667 N N . MET A 1 82 ? 3.168 -16.322 6.155 1.00 64.44 82 MET A N 1
ATOM 668 C CA . MET A 1 82 ? 3.177 -15.907 4.752 1.00 64.44 82 MET A CA 1
ATOM 669 C C . MET A 1 82 ? 3.706 -16.983 3.806 1.00 64.44 82 MET A C 1
ATOM 671 O O . MET A 1 82 ? 3.772 -16.758 2.605 1.00 64.44 82 MET A O 1
ATOM 675 N N . GLY A 1 83 ? 4.057 -18.172 4.311 1.00 64.88 83 GLY A N 1
ATOM 676 C CA . GLY A 1 83 ? 4.521 -19.300 3.493 1.00 64.88 83 GLY A CA 1
ATOM 677 C C . GLY A 1 83 ? 3.503 -19.796 2.457 1.00 64.88 83 GLY A C 1
ATOM 678 O O . GLY A 1 83 ? 3.847 -20.630 1.628 1.00 64.88 83 GLY A O 1
ATOM 679 N N . LEU A 1 84 ? 2.266 -19.290 2.500 1.00 67.12 84 LEU A N 1
ATOM 680 C CA . LEU A 1 84 ? 1.217 -19.543 1.510 1.00 67.12 84 LEU A CA 1
ATOM 681 C C . LEU A 1 84 ? 1.177 -18.499 0.379 1.00 67.12 84 LEU A C 1
ATOM 683 O O . LEU A 1 84 ? 0.488 -18.720 -0.613 1.00 67.12 84 LEU A O 1
ATOM 687 N N . ILE A 1 85 ? 1.896 -17.380 0.507 1.00 81.69 85 ILE A N 1
ATOM 688 C CA . ILE A 1 85 ? 1.906 -16.288 -0.471 1.00 81.69 85 ILE A CA 1
ATOM 689 C C . ILE A 1 85 ? 3.230 -16.316 -1.237 1.00 81.69 85 ILE A C 1
ATOM 691 O O . ILE A 1 85 ? 4.303 -16.438 -0.647 1.00 81.69 85 ILE A O 1
ATOM 695 N N . GLU A 1 86 ? 3.170 -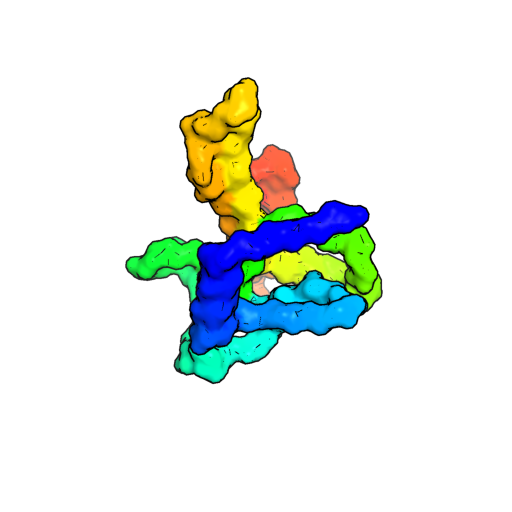16.188 -2.565 1.00 87.94 86 GLU A N 1
ATOM 696 C CA . GLU A 1 86 ? 4.377 -16.133 -3.391 1.00 87.94 86 GLU A CA 1
ATOM 697 C C . GLU A 1 86 ? 5.236 -14.908 -2.990 1.00 87.94 86 GLU A C 1
ATOM 699 O O . GLU A 1 86 ? 4.747 -13.772 -3.035 1.00 87.94 86 GLU A O 1
ATOM 704 N N . PRO A 1 87 ? 6.510 -15.097 -2.584 1.00 86.25 87 PRO A N 1
ATOM 705 C CA . PRO A 1 87 ? 7.302 -14.030 -1.972 1.00 86.25 87 PRO A CA 1
ATOM 706 C C . PRO A 1 87 ? 7.536 -12.800 -2.854 1.00 86.25 87 PRO A C 1
ATOM 708 O O . PRO A 1 87 ? 7.729 -11.694 -2.341 1.00 86.25 87 PRO A O 1
ATOM 711 N N . ARG A 1 88 ? 7.609 -12.948 -4.180 1.00 86.06 88 ARG A N 1
ATOM 712 C CA . ARG A 1 88 ? 7.814 -11.812 -5.088 1.00 86.06 88 ARG A CA 1
ATOM 713 C C . ARG A 1 88 ? 6.550 -10.966 -5.219 1.00 86.06 88 ARG A C 1
ATOM 715 O O . ARG A 1 88 ? 6.640 -9.749 -5.076 1.00 86.06 88 ARG A O 1
ATOM 722 N N . LEU A 1 89 ? 5.393 -11.585 -5.429 1.00 87.81 89 LEU A N 1
ATOM 723 C CA . LEU A 1 89 ? 4.089 -10.930 -5.482 1.00 87.81 89 LEU A CA 1
ATOM 724 C C . LEU A 1 89 ? 3.772 -10.248 -4.154 1.00 87.81 89 LEU A C 1
ATOM 726 O O . LEU A 1 89 ? 3.369 -9.088 -4.165 1.00 87.81 89 LEU A O 1
ATOM 730 N N . PHE A 1 90 ? 4.051 -10.908 -3.026 1.00 88.00 90 PHE A N 1
ATOM 731 C CA . PHE A 1 90 ? 3.881 -10.298 -1.710 1.00 88.00 90 PHE A CA 1
ATOM 732 C C . PHE A 1 90 ? 4.718 -9.024 -1.552 1.00 88.00 90 PHE A C 1
ATOM 734 O O . PHE A 1 90 ? 4.195 -7.988 -1.155 1.00 88.00 90 PHE A O 1
ATOM 741 N N . ARG A 1 91 ? 6.007 -9.063 -1.917 1.00 86.50 91 ARG A N 1
ATOM 742 C CA . ARG A 1 91 ? 6.888 -7.886 -1.834 1.00 86.50 91 ARG A CA 1
ATOM 743 C C . ARG A 1 91 ? 6.428 -6.742 -2.732 1.00 86.50 91 ARG A C 1
ATOM 745 O O . ARG A 1 91 ? 6.496 -5.594 -2.310 1.00 86.50 91 ARG A O 1
ATOM 752 N N . ARG A 1 92 ? 5.959 -7.044 -3.948 1.00 88.25 92 ARG A N 1
ATOM 753 C CA . ARG A 1 92 ? 5.384 -6.042 -4.859 1.00 88.25 92 ARG A CA 1
ATOM 754 C C . ARG A 1 92 ? 4.130 -5.409 -4.260 1.00 88.25 92 ARG A C 1
ATOM 756 O O . ARG A 1 92 ? 4.019 -4.190 -4.238 1.00 88.25 92 ARG A O 1
ATOM 763 N N . TRP A 1 93 ? 3.216 -6.231 -3.747 1.00 89.75 93 TRP A N 1
ATOM 764 C CA . TRP A 1 93 ? 2.004 -5.755 -3.089 1.00 89.75 93 TRP A CA 1
ATOM 765 C C . TRP A 1 93 ? 2.335 -4.875 -1.878 1.00 89.75 93 TRP A C 1
ATOM 767 O O . TRP A 1 93 ? 1.856 -3.746 -1.819 1.00 89.75 93 TRP A O 1
ATOM 777 N N . TYR A 1 94 ? 3.216 -5.340 -0.985 1.00 89.69 94 TYR A N 1
ATOM 778 C CA . TYR A 1 94 ? 3.629 -4.615 0.219 1.00 89.69 94 TYR A CA 1
ATOM 779 C C . TYR A 1 94 ? 4.228 -3.253 -0.141 1.00 89.69 94 TYR A C 1
ATOM 781 O O . TYR A 1 94 ? 3.807 -2.238 0.401 1.00 89.69 94 TYR A O 1
ATOM 789 N N . ALA A 1 95 ? 5.149 -3.220 -1.109 1.00 88.06 95 ALA A N 1
ATOM 790 C CA . ALA A 1 95 ? 5.779 -1.988 -1.576 1.00 88.06 95 ALA A CA 1
ATOM 791 C C . ALA A 1 95 ? 4.769 -0.975 -2.141 1.00 88.06 95 ALA A C 1
ATOM 793 O O . ALA A 1 95 ? 4.903 0.217 -1.891 1.00 88.06 95 ALA A O 1
ATOM 794 N N . CYS A 1 96 ? 3.756 -1.440 -2.879 1.00 89.31 96 CYS A N 1
ATOM 795 C CA . CYS A 1 96 ? 2.835 -0.560 -3.602 1.00 89.31 96 CYS A CA 1
ATOM 796 C C . CYS A 1 96 ? 1.538 -0.206 -2.860 1.00 89.31 96 CYS A C 1
ATOM 798 O O . CYS A 1 96 ? 0.847 0.717 -3.285 1.00 89.31 96 CYS A O 1
ATOM 800 N N . HIS A 1 97 ? 1.191 -0.917 -1.782 1.00 91.19 97 HIS A N 1
ATOM 801 C CA . HIS A 1 97 ? -0.041 -0.665 -1.021 1.00 91.19 97 HIS A CA 1
ATOM 802 C C . HIS A 1 97 ? 0.230 -0.113 0.380 1.00 91.19 97 HIS A C 1
ATOM 804 O O . HIS A 1 97 ? -0.615 0.617 0.895 1.00 91.19 97 HIS A O 1
ATOM 810 N N . MET A 1 98 ? 1.371 -0.439 0.998 1.00 92.62 98 MET A N 1
ATOM 811 C CA . MET A 1 98 ? 1.641 -0.080 2.390 1.00 92.62 98 MET A CA 1
ATOM 812 C C . MET A 1 98 ? 2.088 1.379 2.530 1.00 92.62 98 MET A C 1
ATOM 814 O O . MET A 1 98 ? 3.135 1.780 2.030 1.00 92.62 98 MET A O 1
ATOM 818 N N . VAL A 1 99 ? 1.303 2.157 3.264 1.00 93.62 99 VAL A N 1
ATOM 819 C CA . VAL A 1 99 ? 1.594 3.517 3.712 1.00 93.62 99 VAL A CA 1
ATOM 820 C C . VAL A 1 99 ? 1.931 3.443 5.194 1.00 93.62 99 VAL A C 1
ATOM 822 O O . VAL A 1 99 ? 1.101 3.053 6.016 1.00 93.62 99 VAL A O 1
ATOM 825 N N . ASN A 1 100 ? 3.146 3.842 5.549 1.00 93.94 100 ASN A N 1
ATOM 826 C CA . ASN A 1 100 ? 3.560 3.889 6.946 1.00 93.94 100 ASN A CA 1
ATOM 827 C C . ASN A 1 100 ? 3.238 5.258 7.546 1.00 93.94 100 ASN A C 1
ATOM 829 O O . ASN A 1 100 ? 3.212 6.264 6.840 1.00 93.94 100 ASN A O 1
ATOM 833 N N . TYR A 1 101 ? 3.022 5.313 8.855 1.00 93.25 101 TYR A N 1
ATOM 834 C CA . TYR A 1 101 ? 2.806 6.559 9.585 1.00 93.25 101 TYR A CA 1
ATOM 835 C C . TYR A 1 101 ? 3.861 6.748 10.671 1.00 93.25 101 TYR A C 1
ATOM 837 O O . TYR A 1 101 ? 4.423 5.792 11.204 1.00 93.25 101 TYR A O 1
ATOM 845 N N . ASN A 1 102 ? 4.132 7.994 11.034 1.00 90.25 102 ASN A N 1
ATOM 846 C CA . ASN A 1 102 ? 5.060 8.334 12.098 1.00 90.25 102 ASN A CA 1
ATOM 847 C C . ASN A 1 102 ? 4.456 9.428 12.982 1.00 90.25 102 ASN A C 1
ATOM 849 O O . ASN A 1 102 ? 3.881 10.400 12.486 1.00 90.25 102 ASN A O 1
ATOM 853 N N . PHE A 1 103 ? 4.588 9.236 14.293 1.00 86.31 103 PHE A N 1
ATOM 854 C CA . PHE A 1 103 ? 4.248 10.231 15.295 1.00 86.31 103 PHE A CA 1
ATOM 855 C C . PHE A 1 103 ? 5.517 10.950 15.730 1.00 86.31 103 PHE A C 1
ATOM 857 O O . PHE A 1 103 ? 6.489 10.332 16.170 1.00 86.31 103 PHE A O 1
ATOM 864 N N . THR A 1 104 ? 5.477 12.268 15.670 1.00 80.81 104 THR A N 1
ATOM 865 C CA . THR A 1 104 ? 6.476 13.149 16.265 1.00 80.81 104 THR A CA 1
ATOM 866 C C . THR A 1 104 ? 6.721 12.792 17.735 1.00 80.81 104 THR A C 1
ATOM 868 O O . THR A 1 104 ? 5.804 12.580 18.532 1.00 80.81 104 THR A O 1
ATOM 871 N N . GLY A 1 105 ? 8.004 12.673 18.083 1.00 71.94 105 GLY A N 1
ATOM 872 C CA . GLY A 1 105 ? 8.437 12.161 19.378 1.00 71.94 105 GLY A CA 1
ATOM 873 C C . GLY A 1 105 ? 8.019 13.045 20.554 1.00 71.94 105 GLY A C 1
ATOM 874 O O . GLY A 1 105 ? 7.957 14.273 20.465 1.00 71.94 105 GLY A O 1
ATOM 875 N N . PHE A 1 106 ? 7.791 12.405 21.697 1.00 72.00 106 PHE A N 1
ATOM 876 C CA . PHE A 1 106 ? 7.611 13.092 22.970 1.00 72.00 106 PHE A CA 1
ATOM 877 C C . PHE A 1 106 ? 8.981 13.421 23.564 1.00 72.00 106 PHE A C 1
ATOM 879 O O . PHE A 1 106 ? 9.832 12.543 23.696 1.00 72.00 106 PHE A O 1
ATOM 886 N N . VAL A 1 107 ? 9.181 14.665 23.993 1.00 74.38 107 VAL A N 1
ATOM 887 C CA . VAL A 1 107 ? 10.346 15.055 24.799 1.00 74.38 107 VAL A CA 1
ATOM 888 C C . VAL A 1 107 ? 9.835 15.431 26.181 1.00 74.38 107 VAL A C 1
ATOM 890 O O . VAL A 1 107 ? 8.953 16.276 26.312 1.00 74.38 107 VAL A O 1
ATOM 893 N N . ASN A 1 108 ? 10.362 14.791 27.228 1.00 79.31 108 ASN A N 1
ATOM 894 C CA . ASN A 1 108 ? 9.950 15.026 28.619 1.00 79.31 108 ASN A CA 1
ATOM 895 C C . ASN A 1 108 ? 8.426 14.898 28.845 1.00 79.31 108 ASN A C 1
ATOM 897 O O . ASN A 1 108 ? 7.820 15.755 29.488 1.00 79.31 108 ASN A O 1
ATOM 901 N N . ASN A 1 109 ? 7.793 13.856 28.287 1.00 74.38 109 ASN A N 1
ATOM 902 C CA . ASN A 1 109 ? 6.336 13.632 28.319 1.00 74.38 109 ASN A CA 1
ATOM 903 C C . ASN A 1 109 ? 5.486 14.766 27.718 1.00 74.38 109 ASN A C 1
ATOM 905 O O . ASN A 1 109 ? 4.277 14.818 27.942 1.00 74.38 109 ASN A O 1
ATOM 909 N N . LYS A 1 110 ? 6.085 15.665 26.932 1.00 71.81 110 LYS A N 1
ATOM 910 C CA . LYS A 1 110 ? 5.360 16.671 26.161 1.00 71.81 110 LYS A CA 1
ATOM 911 C C . LYS A 1 110 ? 5.474 16.357 24.679 1.00 71.81 110 LYS A C 1
ATOM 913 O O . LYS A 1 110 ? 6.568 16.160 24.151 1.00 71.81 110 LYS A O 1
ATOM 918 N N . CYS A 1 111 ? 4.319 16.307 24.030 1.00 70.19 111 CYS A N 1
ATOM 919 C CA . CYS A 1 111 ? 4.225 16.280 22.584 1.00 70.19 111 CYS A CA 1
ATOM 920 C C . CYS A 1 111 ? 4.659 17.662 22.079 1.00 70.19 111 CYS A C 1
ATOM 922 O O . CYS A 1 111 ? 4.025 18.660 22.422 1.00 70.19 111 CYS A O 1
ATOM 924 N N . ILE A 1 112 ? 5.788 17.735 21.370 1.00 71.94 112 ILE A N 1
ATOM 925 C CA . ILE A 1 112 ? 6.285 19.007 20.816 1.00 71.94 112 ILE A CA 1
ATOM 926 C C . ILE A 1 112 ? 5.424 19.429 19.619 1.00 71.94 112 ILE A C 1
ATOM 928 O O . ILE A 1 112 ? 5.172 20.613 19.421 1.00 71.94 112 ILE A O 1
ATOM 932 N N . ASP A 1 113 ? 4.948 18.448 18.862 1.00 75.50 113 ASP A N 1
ATOM 933 C CA . ASP A 1 113 ? 4.104 18.603 17.689 1.00 75.50 113 ASP A CA 1
ATOM 934 C C . ASP A 1 113 ? 3.238 17.339 17.604 1.00 75.50 113 ASP A C 1
ATOM 936 O O . ASP A 1 113 ? 3.814 16.259 17.666 1.00 75.50 113 ASP A O 1
ATOM 940 N N . PRO A 1 114 ? 1.898 17.401 17.549 1.00 75.69 114 PRO A N 1
ATOM 941 C CA . PRO A 1 114 ? 1.041 16.222 17.403 1.00 75.69 114 PRO A CA 1
ATOM 942 C C . PRO A 1 114 ? 0.834 15.796 15.940 1.00 75.69 114 PRO A C 1
ATOM 944 O O . PRO A 1 114 ? -0.052 14.988 15.659 1.00 75.69 114 PRO A O 1
ATOM 947 N N . THR A 1 115 ? 1.599 16.348 14.996 1.00 84.38 115 THR A N 1
ATOM 948 C CA . THR A 1 115 ? 1.427 16.062 13.570 1.00 84.38 115 THR A CA 1
ATOM 949 C C . THR A 1 115 ? 1.762 14.607 13.233 1.00 84.38 115 THR A C 1
ATOM 951 O O . THR A 1 115 ? 2.875 14.125 13.441 1.00 84.38 115 THR A O 1
ATOM 954 N N . ILE A 1 116 ? 0.788 13.907 12.650 1.00 88.94 116 ILE A N 1
ATOM 955 C CA . ILE A 1 116 ? 0.999 12.588 12.052 1.00 88.94 116 ILE A CA 1
ATOM 956 C C . ILE A 1 116 ? 1.583 12.798 10.660 1.00 88.94 116 ILE A C 1
ATOM 958 O O . ILE A 1 116 ? 1.010 13.512 9.836 1.00 88.94 116 ILE A O 1
ATOM 962 N N . THR A 1 117 ? 2.713 12.157 10.390 1.00 90.25 117 THR A N 1
ATOM 963 C CA . THR A 1 117 ? 3.315 12.139 9.055 1.00 90.25 117 THR A CA 1
ATOM 964 C C . THR A 1 117 ? 3.115 10.776 8.418 1.00 90.25 117 THR A C 1
ATOM 966 O O . THR A 1 117 ? 3.084 9.760 9.111 1.00 90.25 117 THR A O 1
ATOM 969 N N . PHE A 1 118 ? 2.965 10.751 7.098 1.00 91.81 118 PHE A N 1
ATOM 970 C CA . PHE A 1 118 ? 2.806 9.523 6.331 1.00 91.81 118 PHE A CA 1
ATOM 971 C C . PHE A 1 118 ? 3.946 9.384 5.330 1.00 91.81 118 PHE A C 1
ATOM 973 O O . PHE A 1 118 ? 4.294 10.341 4.636 1.00 91.81 118 PHE A O 1
ATOM 980 N N . SER A 1 119 ? 4.485 8.176 5.237 1.00 90.06 119 SER A N 1
ATOM 981 C CA . SER A 1 119 ? 5.394 7.760 4.179 1.00 90.06 119 SER A CA 1
ATOM 982 C C . SER A 1 119 ? 4.566 7.052 3.107 1.00 90.06 119 SER A C 1
ATOM 984 O O . SER A 1 119 ? 3.998 5.994 3.403 1.00 90.06 119 SER A O 1
ATOM 986 N N . PRO A 1 120 ? 4.437 7.624 1.896 1.00 88.31 120 PRO A N 1
ATOM 987 C CA . PRO A 1 120 ? 3.615 7.038 0.846 1.00 88.31 120 PRO A CA 1
ATOM 988 C C . PRO A 1 120 ? 4.194 5.701 0.375 1.00 88.31 120 PRO A C 1
ATOM 990 O O . PRO A 1 120 ? 5.404 5.480 0.437 1.00 88.31 120 PRO A O 1
ATOM 993 N N . ALA A 1 121 ? 3.314 4.839 -0.131 1.00 87.88 121 ALA A N 1
ATOM 994 C CA . ALA A 1 121 ? 3.708 3.608 -0.800 1.00 87.88 121 ALA A CA 1
ATOM 995 C C . ALA A 1 121 ? 4.460 3.905 -2.110 1.00 87.88 121 ALA A C 1
ATOM 997 O O . ALA A 1 121 ? 4.303 4.973 -2.713 1.00 87.88 121 ALA A O 1
ATOM 998 N N . ASP A 1 122 ? 5.241 2.938 -2.584 1.00 84.56 122 ASP A N 1
ATOM 999 C CA . ASP A 1 122 ? 5.937 3.048 -3.859 1.00 84.56 122 ASP A CA 1
ATOM 1000 C C . ASP A 1 122 ? 4.920 3.043 -5.013 1.00 84.56 122 ASP A C 1
ATOM 1002 O O . ASP A 1 122 ? 4.109 2.123 -5.142 1.00 84.56 122 ASP A O 1
ATOM 1006 N N . SER A 1 123 ? 5.003 4.004 -5.938 1.00 79.00 123 SER A N 1
ATOM 1007 C CA . SER A 1 123 ? 4.158 3.976 -7.144 1.00 79.00 123 SER A CA 1
ATOM 1008 C C . SER A 1 123 ? 4.481 2.789 -8.062 1.00 79.00 123 SER A C 1
ATOM 1010 O O . SER A 1 123 ? 3.635 2.371 -8.852 1.00 79.00 123 SER A O 1
ATOM 1012 N N . HIS A 1 124 ? 5.691 2.231 -7.943 1.00 78.25 124 HIS A N 1
ATOM 1013 C CA . HIS A 1 124 ? 6.170 1.075 -8.695 1.00 78.25 124 HIS A CA 1
ATOM 1014 C C . HIS A 1 124 ? 7.038 0.176 -7.815 1.00 78.25 124 HIS A C 1
ATOM 1016 O O . HIS A 1 124 ? 7.782 0.653 -6.961 1.00 78.25 124 HIS A O 1
ATOM 1022 N N . SER A 1 125 ? 7.017 -1.132 -8.073 1.00 78.88 125 SER A N 1
ATOM 1023 C CA . SER A 1 125 ? 7.805 -2.090 -7.298 1.00 78.88 125 SER A CA 1
ATOM 1024 C C . SER A 1 125 ? 9.311 -1.812 -7.371 1.00 78.88 125 SER A C 1
ATOM 1026 O O . SER A 1 125 ? 9.877 -1.723 -8.461 1.00 78.88 125 SER A O 1
ATOM 1028 N N . ARG A 1 126 ? 9.986 -1.791 -6.217 1.00 78.69 126 ARG A N 1
ATOM 1029 C CA . ARG A 1 126 ? 11.452 -1.652 -6.096 1.00 78.69 126 ARG A CA 1
ATOM 1030 C C . ARG A 1 126 ? 12.189 -2.970 -6.331 1.00 78.69 126 ARG A C 1
ATOM 1032 O O . ARG A 1 126 ? 12.999 -3.415 -5.522 1.00 78.69 126 ARG A O 1
ATOM 1039 N N . GLU A 1 127 ? 11.909 -3.601 -7.460 1.00 85.31 127 GLU A N 1
ATOM 1040 C CA . GLU A 1 127 ? 12.637 -4.773 -7.946 1.00 85.31 127 GLU A CA 1
ATOM 1041 C C . GLU A 1 127 ? 13.466 -4.417 -9.184 1.00 85.31 127 GLU A C 1
ATOM 1043 O O . GLU A 1 127 ? 13.323 -3.341 -9.760 1.00 85.31 127 GLU A O 1
ATOM 1048 N N . ILE A 1 128 ? 14.342 -5.331 -9.594 1.00 88.94 128 ILE A N 1
ATOM 1049 C CA . ILE A 1 128 ? 15.032 -5.201 -10.876 1.00 88.94 128 ILE A CA 1
ATOM 1050 C C . ILE A 1 128 ? 13.994 -5.376 -11.985 1.00 88.94 128 ILE A C 1
ATOM 1052 O O . ILE A 1 128 ? 13.291 -6.389 -12.020 1.00 88.94 128 ILE A O 1
ATOM 1056 N N . GLN A 1 129 ? 13.908 -4.398 -12.882 1.00 88.06 129 GLN A N 1
ATOM 1057 C CA . GLN A 1 129 ? 12.925 -4.371 -13.965 1.00 88.06 129 GLN A CA 1
ATOM 1058 C C . GLN A 1 129 ? 13.617 -4.208 -15.314 1.00 88.06 129 GLN A C 1
ATOM 1060 O O . GLN A 1 129 ? 14.604 -3.485 -15.424 1.00 88.06 129 GLN A O 1
ATOM 1065 N N . GLY A 1 130 ? 13.096 -4.876 -16.341 1.00 87.06 130 GLY A N 1
ATOM 1066 C CA . GLY A 1 130 ? 13.568 -4.765 -17.717 1.00 87.06 130 GLY A CA 1
ATOM 1067 C C . GLY A 1 130 ? 12.402 -4.417 -18.630 1.00 87.06 130 GLY A C 1
ATOM 1068 O O . GLY A 1 130 ? 11.449 -5.189 -18.697 1.00 87.06 130 GLY A O 1
ATOM 1069 N N . ASN A 1 131 ? 12.494 -3.282 -19.322 1.00 86.75 131 ASN A N 1
ATOM 1070 C CA . ASN A 1 131 ? 11.486 -2.819 -20.276 1.00 86.75 131 ASN A CA 1
ATOM 1071 C C . ASN A 1 131 ? 12.141 -2.573 -21.6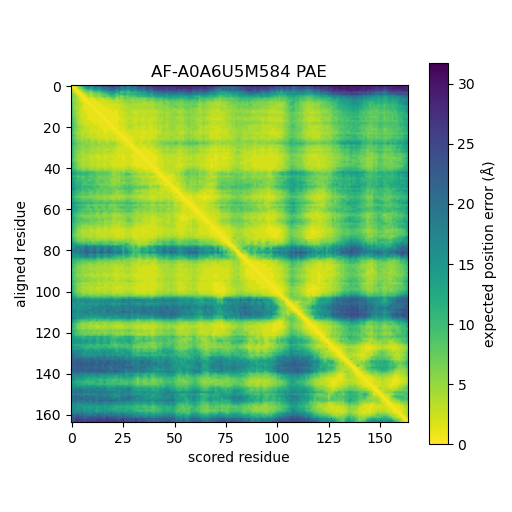36 1.00 86.75 131 ASN A C 1
ATOM 1073 O O . ASN A 1 131 ? 13.317 -2.216 -21.706 1.00 86.75 131 ASN A O 1
ATOM 1077 N N . PHE A 1 132 ? 11.389 -2.744 -22.718 1.00 86.06 132 PHE A N 1
ATOM 1078 C CA . PHE A 1 132 ? 11.827 -2.323 -24.048 1.00 86.06 132 PHE A CA 1
ATOM 1079 C C . PHE A 1 132 ? 12.026 -0.801 -24.073 1.00 86.06 132 PHE A C 1
ATOM 1081 O O . PHE A 1 132 ? 11.243 -0.067 -23.471 1.00 86.06 132 PHE A O 1
ATOM 1088 N N . ALA A 1 133 ? 13.085 -0.315 -24.730 1.00 81.50 133 ALA A N 1
ATOM 1089 C CA . ALA A 1 133 ? 13.358 1.123 -24.826 1.00 81.50 133 ALA A CA 1
ATOM 1090 C C . ALA A 1 133 ? 12.225 1.890 -25.524 1.00 81.50 133 ALA A C 1
ATOM 1092 O O . ALA A 1 133 ? 12.048 3.082 -25.276 1.00 81.50 133 ALA A O 1
ATOM 1093 N N . GLN A 1 134 ? 11.485 1.211 -26.399 1.00 81.69 134 GLN A N 1
ATOM 1094 C CA . GLN A 1 134 ? 10.254 1.693 -27.006 1.00 81.69 134 GLN A CA 1
ATOM 1095 C C . GLN A 1 134 ? 9.177 0.624 -26.814 1.00 81.69 134 GLN A C 1
ATOM 1097 O O . GLN A 1 134 ? 9.335 -0.497 -27.285 1.00 81.69 134 GLN A O 1
ATOM 1102 N N . GLU A 1 135 ? 8.095 0.957 -26.108 1.00 74.50 135 GLU A N 1
ATOM 1103 C CA . GLU A 1 135 ? 7.043 -0.008 -25.741 1.00 74.50 135 GLU A CA 1
ATOM 1104 C C . GLU A 1 135 ? 6.350 -0.648 -26.956 1.00 74.50 135 GLU A C 1
ATOM 1106 O O . GLU A 1 135 ? 5.918 -1.798 -26.888 1.00 74.50 135 GLU A O 1
ATOM 1111 N N . GLU A 1 136 ? 6.281 0.074 -28.075 1.00 80.56 136 GLU A N 1
ATOM 1112 C CA . GLU A 1 136 ? 5.646 -0.378 -29.318 1.00 80.56 136 GLU A CA 1
ATOM 1113 C C . GLU A 1 136 ? 6.581 -1.223 -30.203 1.00 80.56 136 GLU A C 1
ATOM 1115 O O . GLU A 1 136 ? 6.107 -1.940 -31.086 1.00 80.56 136 GLU A O 1
ATOM 1120 N N . ASP A 1 137 ? 7.893 -1.188 -29.948 1.00 80.75 137 ASP A N 1
ATOM 1121 C CA . ASP A 1 137 ? 8.911 -1.896 -30.724 1.00 80.75 137 ASP A CA 1
ATOM 1122 C C . ASP A 1 137 ? 9.583 -2.985 -29.875 1.00 80.75 137 ASP A C 1
ATOM 1124 O O . ASP A 1 137 ? 10.486 -2.734 -29.068 1.00 80.75 137 ASP A O 1
ATOM 1128 N N . LYS A 1 138 ? 9.144 -4.230 -30.085 1.00 75.31 138 LYS A N 1
ATOM 1129 C CA . LYS A 1 138 ? 9.681 -5.410 -29.389 1.00 75.31 138 LYS A CA 1
ATOM 1130 C C . LYS A 1 138 ? 11.107 -5.772 -29.807 1.00 75.31 138 LYS A C 1
ATOM 1132 O O . LYS A 1 138 ? 11.731 -6.571 -29.111 1.00 75.31 138 LYS A O 1
ATOM 1137 N N . ASP A 1 139 ? 11.616 -5.193 -30.892 1.00 81.88 139 ASP A N 1
ATOM 1138 C CA . ASP A 1 139 ? 13.006 -5.362 -31.317 1.00 81.88 139 ASP A CA 1
ATOM 1139 C C . ASP A 1 139 ? 13.923 -4.280 -30.718 1.00 81.88 139 ASP A C 1
ATOM 1141 O O . ASP A 1 139 ? 15.152 -4.354 -30.831 1.00 81.88 139 ASP A O 1
ATOM 1145 N N . SER A 1 140 ? 13.349 -3.292 -30.018 1.00 83.12 140 SER A N 1
ATOM 1146 C CA . SER A 1 140 ? 14.116 -2.257 -29.333 1.00 83.12 140 SER A CA 1
ATOM 1147 C C . SER A 1 140 ? 14.964 -2.840 -28.185 1.00 83.12 140 SER A C 1
ATOM 1149 O O . SER A 1 140 ? 14.619 -3.858 -27.576 1.00 83.12 140 SER A O 1
ATOM 1151 N N . PRO A 1 141 ? 16.116 -2.225 -27.852 1.00 85.31 141 PRO A N 1
ATOM 1152 C CA . PRO A 1 141 ? 16.987 -2.752 -26.810 1.00 85.31 141 PRO A CA 1
ATOM 1153 C C . PRO A 1 141 ? 16.294 -2.706 -25.449 1.00 85.31 141 PRO A C 1
ATOM 1155 O O . PRO A 1 141 ? 15.663 -1.713 -25.087 1.00 85.31 141 PRO A O 1
ATOM 1158 N N . VAL A 1 142 ? 16.478 -3.761 -24.658 1.00 88.31 142 VAL A N 1
ATOM 1159 C CA . VAL 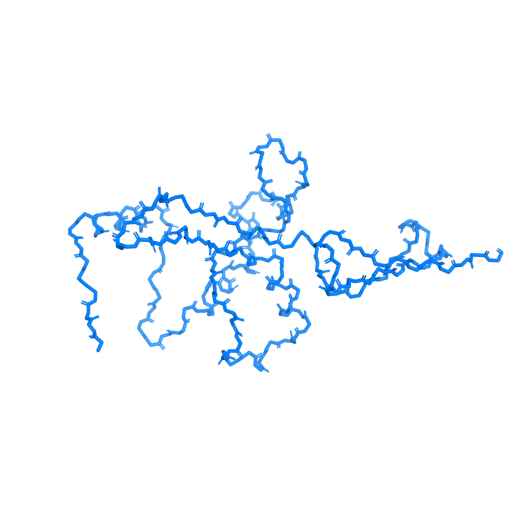A 1 142 ? 15.984 -3.799 -23.279 1.00 88.31 142 VAL A CA 1
ATOM 1160 C C . VAL A 1 142 ? 16.793 -2.832 -22.411 1.00 88.31 142 VAL A C 1
ATOM 1162 O O . VAL A 1 142 ? 18.029 -2.847 -22.407 1.00 88.31 142 VAL A O 1
ATOM 1165 N N . VAL A 1 143 ? 16.076 -2.006 -21.654 1.00 91.12 143 VAL A N 1
ATOM 1166 C CA . VAL A 1 143 ? 16.598 -1.131 -20.608 1.00 91.12 143 VAL A CA 1
ATOM 1167 C C . VAL A 1 143 ? 16.307 -1.764 -19.255 1.00 91.12 143 VAL A C 1
ATOM 1169 O O . VAL A 1 143 ? 15.153 -1.969 -18.873 1.00 91.12 143 VAL A O 1
ATOM 1172 N N . TRP A 1 144 ? 17.370 -2.057 -18.521 1.00 92.06 144 TRP A N 1
ATOM 1173 C CA . TRP A 1 144 ? 17.315 -2.593 -17.172 1.00 92.06 144 TRP A CA 1
ATOM 1174 C C . TRP A 1 144 ? 17.410 -1.477 -16.140 1.00 92.06 144 TRP A C 1
ATOM 1176 O O . TRP A 1 144 ? 18.276 -0.614 -16.244 1.00 92.06 144 TRP A O 1
ATOM 1186 N N . HIS A 1 145 ? 16.559 -1.536 -15.123 1.00 90.00 145 HIS A N 1
ATOM 1187 C CA . HIS A 1 145 ? 16.507 -0.611 -14.000 1.00 90.00 145 HIS A CA 1
ATOM 1188 C C . HIS A 1 145 ? 16.806 -1.383 -12.717 1.00 90.00 145 HIS A C 1
ATOM 1190 O O . HIS A 1 145 ? 16.105 -2.338 -12.374 1.00 90.00 145 HIS A O 1
ATOM 1196 N N . PHE A 1 146 ? 17.848 -0.967 -12.005 1.00 89.81 146 PHE A N 1
ATOM 1197 C CA . PHE A 1 146 ? 18.295 -1.579 -10.761 1.00 89.81 146 PHE A CA 1
ATOM 1198 C C . PHE A 1 146 ? 18.064 -0.600 -9.601 1.00 89.81 146 PHE A C 1
ATOM 1200 O O . PHE A 1 146 ? 18.703 0.455 -9.556 1.00 89.81 146 PHE A O 1
ATOM 1207 N N . PRO A 1 147 ? 17.164 -0.911 -8.653 1.00 84.06 147 PRO A N 1
ATOM 1208 C CA . PRO A 1 147 ? 17.071 -0.164 -7.406 1.00 84.06 147 PRO A CA 1
ATOM 1209 C C . PRO A 1 147 ? 18.300 -0.455 -6.542 1.00 84.06 147 PRO A C 1
ATOM 1211 O O . PRO A 1 147 ? 18.583 -1.609 -6.211 1.00 84.06 147 PRO A O 1
ATOM 1214 N N . VAL A 1 148 ? 19.036 0.595 -6.180 1.00 83.94 148 VAL A N 1
ATOM 1215 C CA . VAL A 1 148 ? 20.236 0.506 -5.340 1.00 83.94 148 VAL A CA 1
ATOM 1216 C C . VAL A 1 148 ? 19.850 0.885 -3.912 1.00 83.94 148 VAL A C 1
ATOM 1218 O O . VAL A 1 148 ? 19.196 1.900 -3.698 1.00 83.94 148 VAL A O 1
ATOM 1221 N N . ARG A 1 149 ? 20.204 0.043 -2.932 1.00 74.31 149 ARG A N 1
ATOM 1222 C CA . ARG A 1 149 ? 19.750 0.205 -1.535 1.00 74.31 149 ARG A CA 1
ATOM 1223 C C . ARG A 1 149 ? 20.265 1.477 -0.866 1.00 74.31 149 ARG A C 1
ATOM 1225 O O . ARG A 1 149 ? 19.542 2.044 -0.059 1.00 74.31 149 ARG A O 1
ATOM 1232 N N . ASP A 1 150 ? 21.480 1.888 -1.211 1.00 80.19 150 ASP A N 1
ATOM 1233 C CA . ASP A 1 150 ? 22.176 3.014 -0.580 1.00 80.19 150 ASP A CA 1
ATOM 1234 C C . ASP A 1 150 ? 21.980 4.339 -1.337 1.00 80.19 150 ASP A C 1
ATOM 1236 O O . ASP A 1 150 ? 22.629 5.331 -1.022 1.00 80.19 150 ASP A O 1
ATOM 1240 N N . TRP A 1 151 ? 21.140 4.341 -2.374 1.00 78.75 151 TRP A N 1
ATOM 1241 C CA . TRP A 1 151 ? 20.818 5.526 -3.170 1.00 78.75 151 TRP A CA 1
ATOM 1242 C C . TRP A 1 151 ? 19.496 6.140 -2.720 1.00 78.75 151 TRP A C 1
ATOM 1244 O O . TRP A 1 151 ? 18.711 5.500 -2.006 1.00 78.75 151 TRP A O 1
ATOM 1254 N N . ASP A 1 152 ? 19.231 7.372 -3.158 1.00 73.12 152 ASP A N 1
ATOM 1255 C CA . ASP A 1 152 ? 17.983 8.042 -2.818 1.00 73.12 152 ASP A CA 1
ATOM 1256 C C . ASP A 1 152 ? 16.776 7.247 -3.333 1.00 73.12 152 ASP A C 1
ATOM 1258 O O . ASP A 1 152 ? 16.829 6.488 -4.307 1.00 73.12 152 ASP A O 1
ATOM 1262 N N . PHE A 1 153 ? 15.636 7.415 -2.662 1.00 66.88 153 PHE A N 1
ATOM 1263 C CA . PHE A 1 153 ? 14.450 6.581 -2.867 1.00 66.88 153 PHE A CA 1
ATOM 1264 C C . PHE A 1 153 ? 13.976 6.508 -4.336 1.00 66.88 153 PHE A C 1
ATOM 1266 O O . PHE A 1 153 ? 13.512 5.453 -4.794 1.00 66.88 153 PHE A O 1
ATOM 1273 N N . ASN A 1 154 ? 14.180 7.586 -5.096 1.00 69.06 154 ASN A N 1
ATOM 1274 C CA . ASN A 1 154 ? 13.798 7.720 -6.503 1.00 69.06 154 ASN A CA 1
ATOM 1275 C C . ASN A 1 154 ? 14.929 7.425 -7.503 1.00 69.06 154 ASN A C 1
ATOM 1277 O O . ASN A 1 154 ? 14.707 7.510 -8.708 1.00 69.06 154 ASN A O 1
ATOM 1281 N N . GLU A 1 155 ? 16.121 7.050 -7.047 1.00 80.50 155 GLU A N 1
ATOM 1282 C CA . GLU A 1 155 ? 17.262 6.806 -7.928 1.00 80.50 155 GLU A CA 1
ATOM 1283 C C . GLU A 1 155 ? 17.349 5.342 -8.361 1.00 80.50 155 GLU A C 1
ATOM 1285 O O . GLU A 1 155 ? 17.035 4.410 -7.612 1.00 80.50 155 GLU A O 1
ATOM 1290 N N . ARG A 1 156 ? 17.766 5.123 -9.608 1.00 83.50 156 ARG A N 1
ATOM 1291 C CA . ARG A 1 156 ? 17.942 3.795 -10.201 1.00 83.50 156 ARG A CA 1
ATOM 1292 C C . ARG A 1 156 ? 19.226 3.784 -11.017 1.00 83.50 156 ARG A C 1
ATOM 1294 O O . ARG A 1 156 ? 19.526 4.744 -11.722 1.00 83.50 156 ARG A O 1
ATOM 1301 N N . PHE A 1 157 ? 19.960 2.679 -10.958 1.00 89.19 157 PHE A N 1
ATOM 1302 C CA . PHE A 1 157 ? 21.029 2.418 -11.911 1.00 89.19 157 PHE A CA 1
ATOM 1303 C C . PHE A 1 157 ? 20.411 1.824 -13.178 1.00 89.19 157 PHE A C 1
ATOM 1305 O O . PHE A 1 157 ? 19.746 0.791 -13.111 1.00 89.19 157 PHE A O 1
ATOM 1312 N N . CYS A 1 158 ? 20.601 2.482 -14.320 1.00 90.88 158 CYS A N 1
ATOM 1313 C CA . CYS A 1 158 ? 19.984 2.076 -15.580 1.00 90.88 158 CYS A CA 1
ATOM 1314 C C . CYS A 1 158 ? 21.035 1.540 -16.554 1.00 90.88 158 CYS A C 1
ATOM 1316 O O . CYS A 1 158 ? 22.031 2.208 -16.831 1.00 90.88 158 CYS A O 1
ATOM 1318 N N . VAL A 1 159 ? 20.791 0.356 -17.115 1.00 91.69 159 VAL A N 1
ATOM 1319 C CA . VAL A 1 159 ? 21.637 -0.253 -18.148 1.00 91.69 159 VAL A CA 1
ATOM 1320 C C . VAL A 1 159 ? 20.821 -0.423 -19.417 1.00 91.69 159 VAL A C 1
ATOM 1322 O O . VAL A 1 159 ? 19.878 -1.208 -19.457 1.00 91.69 159 VAL A O 1
ATOM 1325 N N . ARG A 1 160 ? 21.216 0.276 -20.480 1.00 87.94 160 ARG A N 1
ATOM 1326 C CA . ARG A 1 160 ? 20.706 0.060 -21.835 1.00 87.94 160 ARG A CA 1
ATOM 1327 C C . ARG A 1 160 ? 21.809 -0.572 -22.666 1.00 87.94 160 ARG A C 1
ATOM 1329 O O . ARG A 1 160 ? 22.883 0.012 -22.799 1.00 87.94 160 ARG A O 1
ATOM 1336 N N . LEU A 1 161 ? 21.547 -1.748 -23.229 1.00 79.50 161 LEU A N 1
ATOM 1337 C CA . LEU A 1 161 ? 22.489 -2.347 -24.169 1.00 79.50 161 LEU A CA 1
ATOM 1338 C C . LEU A 1 161 ? 22.503 -1.513 -25.463 1.00 79.50 161 LEU A C 1
ATOM 1340 O O . LEU A 1 161 ? 21.430 -1.177 -25.975 1.00 79.50 161 LEU A O 1
ATOM 1344 N N . PRO A 1 162 ? 23.683 -1.141 -25.986 1.00 73.75 162 PRO A N 1
ATOM 1345 C CA . PRO A 1 162 ? 23.772 -0.437 -27.256 1.00 73.75 162 PRO A CA 1
ATOM 1346 C C . PRO A 1 162 ? 23.243 -1.330 -28.384 1.00 73.75 162 PRO A C 1
ATOM 1348 O O . PRO A 1 162 ? 23.580 -2.513 -28.463 1.00 73.75 162 PRO A O 1
ATOM 1351 N N . THR A 1 163 ? 22.418 -0.761 -29.260 1.00 74.12 163 THR A N 1
ATOM 1352 C CA . THR A 1 163 ? 22.081 -1.387 -30.542 1.00 74.12 163 THR A CA 1
ATOM 1353 C C . THR A 1 163 ? 23.288 -1.299 -31.472 1.00 74.12 163 THR A C 1
ATOM 1355 O O . THR A 1 163 ? 23.999 -0.292 -31.465 1.00 74.12 163 THR A O 1
ATOM 1358 N N . LYS A 1 164 ? 23.546 -2.377 -32.217 1.00 62.53 164 LYS A N 1
ATOM 1359 C CA . LYS A 1 164 ? 24.529 -2.383 -33.309 1.00 62.53 164 LYS A CA 1
ATOM 1360 C C . LYS A 1 164 ? 24.081 -1.499 -34.463 1.00 62.53 164 LYS A C 1
ATOM 1362 O O . LYS A 1 164 ? 22.852 -1.415 -34.674 1.00 62.53 164 LYS A O 1
#

Sequence (164 aa):
VTKQQVEPQERRFLEELEERDMLFFVPSGCLDDHYWMFASISDQTESRQGASLEVPPNDPNGRWPGTRPMLVSNDQMRDHKMGLIEPRLFRRWYACHMVNYNFTGFVNNKCIDPTITFSPADSHSREIQGNFAQEEDKDSPVVWHFPVRDWDFNERFCVRLPTK

Secondary structure (DSSP, 8-state):
-PPPPPPHHHHHHHHHHHHTT----PPTTS-SHHHHHHHHHS--TTTTTT--S-B-TT-TT-PPSB-SS-EE------SS-GGGS-HHHHHHHHHHHEEEEEEPPEETTEES---EEEEPPPSS--S-EEEESSTT-TTSPEEEEEE-TTS-TT-EEEEEPPP-

Organism: NCBI:txid210454

pLDDT: mean 84.95, std 9.11, range [45.25, 96.06]

Mean predicted aligned error: 8.45 Å

Solvent-accessible surface area (backbone atoms only — not comparable to full-atom values): 10299 Å² total; per-residue (Å²): 131,85,77,82,79,78,48,76,68,57,50,52,52,51,51,55,31,42,78,66,73,73,53,80,84,76,60,89,93,61,69,60,68,61,50,60,52,47,63,50,72,50,90,52,48,74,89,44,74,67,56,73,54,66,35,52,83,80,37,92,82,72,52,74,44,18,53,52,55,73,40,82,47,77,77,80,75,78,86,55,88,53,89,83,53,62,69,66,62,50,52,38,48,49,40,28,25,39,22,34,69,47,72,53,66,64,58,93,90,35,70,80,47,88,60,76,45,72,47,77,34,36,66,60,59,86,51,77,44,75,43,48,72,38,88,90,37,88,87,40,47,52,31,34,37,35,63,49,90,93,48,59,96,90,48,63,54,73,49,66,60,82,79,132

Foldseek 3Di:
DPPDDQDPVNVVVQVVCVVVVNDDDDDPPDDCVVVVVCVFVDDCCVVCVNDAQFDDCPHVVPDHGAGDDADEDPDPCPPDPCVVPDVVVVQFCCQGRYKYKDAQDDDPNDRPDRDIDIDHGDNGHQAWDWAFPDNVDPVGWIKIWHRDPPDPPPDTDIDTDDDD